Protein AF-A0A532TGX2-F1 (afdb_monomer)

Solvent-accessible surface area (backbone atoms only — not comparable to full-atom values): 5123 Å² total; per-residue (Å²): 111,70,67,59,54,52,50,53,53,50,50,53,50,52,50,59,72,43,40,69,57,53,51,51,53,53,50,48,55,51,39,78,41,39,30,57,52,49,32,52,52,37,49,73,73,66,53,54,70,66,59,31,51,53,56,18,53,53,46,38,55,51,28,51,53,53,46,50,52,53,51,53,51,53,62,56,47,58,72,56,61,75,75,68,70,79,79,76,83,78,130

Nearest PDB structures (foldseek):
  6s1k-assembly1_E  TM=5.472E-01  e=4.379E+00  Escherichia coli str. K-12 substr. MG1655star
  6s1k-assembly1_F  TM=6.001E-01  e=8.401E+00  Escherichia coli str. K-12 substr. MG1655star
  2rmk-assembly1_B  TM=5.164E-01  e=5.683E+00  Homo sapiens

Sequence (91 aa):
MVVIFSWIKNELAYLKDSFFEIIKGIIIVFLASAGLGCALLLRYLGFNGTTITFFGVITEIISLLLVYFLLRGYLKTEEKTEISKPKGKKF

Radius of gyration: 21.29 Å; Cα contacts (8 Å, |Δi|>4): 32; chains: 1; bounding box: 53×13×68 Å

Structure (mmCIF, N/CA/C/O backbone):
data_AF-A0A532TGX2-F1
#
_entry.id   AF-A0A532TGX2-F1
#
loop_
_atom_site.group_PDB
_atom_site.id
_atom_site.type_symbol
_atom_site.label_atom_id
_atom_site.label_alt_id
_atom_site.label_comp_id
_atom_site.label_asym_id
_atom_site.label_entity_id
_atom_site.label_seq_id
_atom_site.pdbx_PDB_ins_code
_atom_site.Cartn_x
_atom_site.Cartn_y
_atom_site.Cartn_z
_atom_site.occupancy
_atom_site.B_iso_or_equiv
_atom_site.auth_seq_id
_atom_site.auth_comp_id
_atom_site.auth_asym_id
_atom_site.auth_atom_id
_atom_site.pdbx_PDB_model_num
ATOM 1 N N . MET A 1 1 ? -41.112 -1.870 12.751 1.00 57.34 1 MET A N 1
ATOM 2 C CA . MET A 1 1 ? -40.405 -0.645 12.301 1.00 57.34 1 MET A CA 1
ATOM 3 C C . MET A 1 1 ? -39.431 -0.107 13.352 1.00 57.34 1 MET A C 1
ATOM 5 O O . MET A 1 1 ? -38.263 0.047 13.032 1.00 57.34 1 MET A O 1
ATOM 9 N N . VAL A 1 2 ? -39.857 0.090 14.608 1.00 66.69 2 VAL A N 1
ATOM 10 C CA . VAL A 1 2 ? -39.003 0.604 15.708 1.00 66.69 2 VAL A CA 1
ATOM 11 C C . VAL A 1 2 ? -37.784 -0.288 16.008 1.00 66.69 2 VAL A C 1
ATOM 13 O O . VAL A 1 2 ? -36.685 0.218 16.209 1.00 66.69 2 VAL A O 1
ATOM 16 N N . VAL A 1 3 ? -37.947 -1.614 15.951 1.00 73.88 3 VAL A N 1
ATOM 17 C CA . VAL A 1 3 ? -36.860 -2.586 16.198 1.00 73.88 3 VAL A CA 1
ATOM 18 C C . VAL A 1 3 ? -35.751 -2.497 15.141 1.00 73.88 3 VAL A C 1
ATOM 20 O O . VAL A 1 3 ? -34.575 -2.503 15.484 1.00 73.88 3 VAL A O 1
ATOM 23 N N . ILE A 1 4 ? -36.117 -2.330 13.866 1.00 77.06 4 ILE A N 1
ATOM 24 C CA . ILE A 1 4 ? -35.167 -2.192 12.747 1.00 77.06 4 ILE A CA 1
ATOM 25 C C . ILE A 1 4 ? -34.369 -0.890 12.885 1.00 77.06 4 ILE A C 1
ATOM 27 O O . ILE A 1 4 ? -33.160 -0.876 12.688 1.00 77.06 4 ILE A O 1
ATOM 31 N N . PHE A 1 5 ? -35.034 0.195 13.292 1.00 76.31 5 PHE A N 1
ATOM 32 C CA . PHE A 1 5 ? -34.385 1.485 13.526 1.00 76.31 5 PHE A CA 1
ATOM 33 C C . PHE A 1 5 ? -33.410 1.438 14.711 1.00 76.31 5 PHE A C 1
ATOM 35 O O . PHE A 1 5 ? -32.320 1.997 14.637 1.00 76.31 5 PHE A O 1
ATOM 42 N N . SER A 1 6 ? -33.778 0.737 15.790 1.00 78.44 6 SER A N 1
ATOM 43 C CA . SER A 1 6 ? -32.891 0.505 16.936 1.00 78.44 6 SER A CA 1
ATOM 44 C C . SER A 1 6 ? -31.681 -0.350 16.560 1.00 78.44 6 SER A C 1
ATO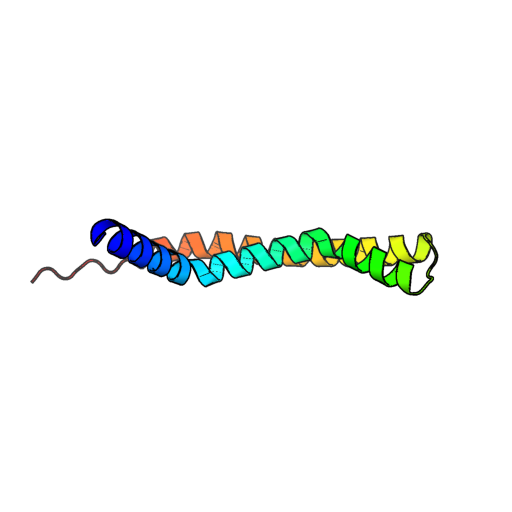M 46 O O . SER A 1 6 ? -30.577 -0.069 17.016 1.00 78.44 6 SER A O 1
ATOM 48 N N . TRP A 1 7 ? -31.879 -1.368 15.721 1.00 84.62 7 TRP A N 1
ATOM 49 C CA . TRP A 1 7 ? -30.81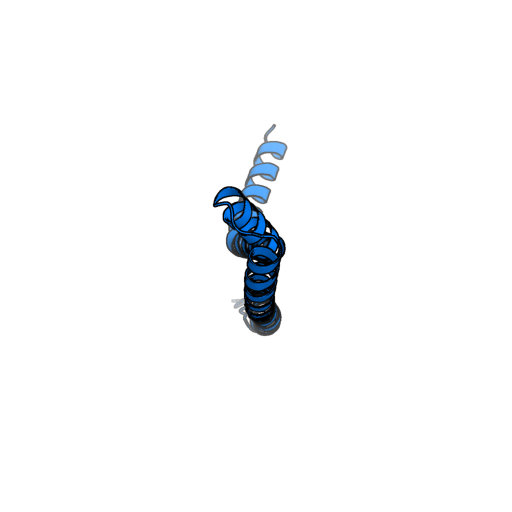4 -2.251 15.252 1.00 84.62 7 TRP A CA 1
ATOM 50 C C . TRP A 1 7 ? -29.813 -1.502 14.361 1.00 84.62 7 TRP A C 1
ATOM 52 O O . TRP A 1 7 ? -28.622 -1.505 14.644 1.00 84.62 7 TRP A O 1
ATOM 62 N N . ILE A 1 8 ? -30.299 -0.737 13.376 1.00 83.50 8 ILE A N 1
ATOM 63 C CA . ILE A 1 8 ? -29.463 0.116 12.510 1.00 83.50 8 ILE A CA 1
ATOM 64 C C . ILE A 1 8 ? -28.679 1.154 13.321 1.00 83.50 8 ILE A C 1
ATOM 66 O O . ILE A 1 8 ? -27.516 1.423 13.031 1.00 83.50 8 ILE A O 1
ATOM 70 N N . LYS A 1 9 ? -29.302 1.750 14.343 1.00 81.62 9 LYS A N 1
ATOM 71 C CA . LYS A 1 9 ? -28.647 2.749 15.195 1.00 81.62 9 LYS A CA 1
ATOM 72 C C . LYS A 1 9 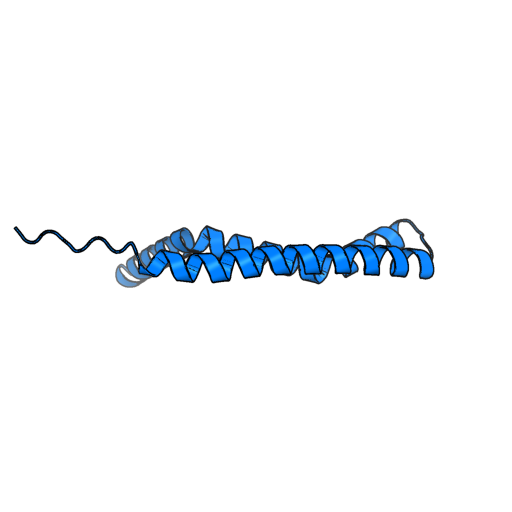? -27.534 2.136 16.050 1.00 81.62 9 LYS A C 1
ATOM 74 O O . LYS A 1 9 ? -26.506 2.784 16.226 1.00 81.62 9 LYS A O 1
ATOM 79 N N . ASN A 1 10 ? -27.729 0.913 16.546 1.00 81.62 10 ASN A N 1
ATOM 80 C CA . ASN A 1 10 ? -26.678 0.163 17.233 1.00 81.62 10 ASN A CA 1
ATOM 81 C C . ASN A 1 10 ? -25.521 -0.146 16.285 1.00 81.62 10 ASN A C 1
ATOM 83 O O . ASN A 1 10 ? -24.375 0.129 16.621 1.00 81.62 10 ASN A O 1
ATOM 87 N N . GLU A 1 11 ? -25.815 -0.607 15.075 1.00 81.81 11 GLU A N 1
ATOM 88 C CA . GLU A 1 11 ? -24.769 -0.993 14.126 1.00 81.81 11 GLU A CA 1
ATOM 89 C C . GLU A 1 11 ? -23.977 0.196 13.592 1.00 81.81 11 GLU A C 1
ATOM 91 O O . GLU A 1 11 ? -22.763 0.113 13.427 1.00 81.81 11 GLU A O 1
ATOM 96 N N . LEU A 1 12 ? -24.623 1.352 13.427 1.00 80.25 12 LEU A N 1
ATOM 97 C CA . LEU A 1 12 ? -23.930 2.611 13.157 1.00 80.25 12 LEU A CA 1
ATOM 98 C C . LEU A 1 12 ? -23.039 3.056 14.324 1.00 80.25 12 LEU A C 1
ATOM 100 O O . LEU A 1 12 ? -21.989 3.650 14.084 1.00 80.25 12 LEU A O 1
ATOM 104 N N . ALA A 1 13 ? -23.432 2.785 15.572 1.00 79.38 13 ALA A N 1
ATOM 105 C CA . ALA A 1 13 ? -22.595 3.075 16.734 1.00 79.38 13 ALA A CA 1
ATOM 106 C C . ALA A 1 13 ? -21.370 2.146 16.783 1.00 79.38 13 ALA A C 1
ATOM 108 O O . ALA A 1 13 ? -20.259 2.638 16.956 1.00 79.38 13 ALA A O 1
ATOM 109 N N . TYR A 1 14 ? -21.545 0.848 16.516 1.00 76.12 14 TYR A N 1
ATOM 110 C CA . TYR A 1 14 ? -20.436 -0.108 16.404 1.00 76.12 14 TYR A CA 1
ATOM 111 C C . TYR A 1 14 ? -19.478 0.234 15.259 1.00 76.12 14 TYR A C 1
ATOM 113 O O . TYR A 1 14 ? -18.266 0.266 15.453 1.00 76.12 14 TYR A O 1
ATOM 121 N N . LEU A 1 15 ? -20.002 0.568 14.076 1.00 78.94 15 LEU A N 1
ATOM 122 C CA . LEU A 1 15 ? -19.188 1.011 12.939 1.00 78.94 15 LEU A CA 1
ATOM 123 C C . LEU A 1 15 ? -18.389 2.277 13.257 1.00 78.94 15 LEU A C 1
ATOM 125 O O . LEU A 1 15 ? -17.261 2.430 12.789 1.00 78.94 15 LEU A O 1
ATOM 129 N N . LYS A 1 16 ? -18.968 3.188 14.046 1.00 74.88 16 LYS A N 1
ATOM 130 C CA . LYS A 1 16 ? -18.291 4.406 14.488 1.00 74.88 16 LYS A CA 1
ATOM 131 C C . LYS A 1 16 ? -17.155 4.098 15.466 1.00 74.88 16 LYS A C 1
ATOM 133 O O . LYS A 1 16 ? -16.095 4.707 15.338 1.00 74.88 16 LYS A O 1
ATOM 138 N N . ASP A 1 17 ? -17.348 3.155 16.384 1.00 78.56 17 ASP A N 1
ATOM 139 C CA . ASP A 1 17 ? -16.304 2.727 17.324 1.00 78.56 17 ASP A CA 1
ATOM 140 C C . ASP A 1 17 ? -15.161 1.984 16.608 1.00 78.56 17 ASP A C 1
ATOM 142 O O . ASP A 1 17 ? -13.989 2.255 16.869 1.00 78.56 17 ASP A O 1
ATOM 146 N N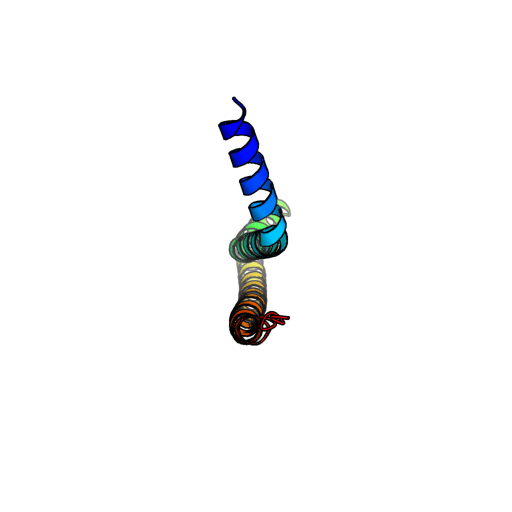 . SER A 1 18 ? -15.474 1.143 15.617 1.00 81.44 18 SER A N 1
ATOM 147 C CA . SER A 1 18 ? -14.482 0.424 14.799 1.00 81.44 18 SER A CA 1
ATOM 148 C C . SER A 1 18 ? -13.938 1.231 13.612 1.00 81.44 18 SER A C 1
ATOM 150 O O . SER A 1 18 ? -13.143 0.718 12.823 1.00 81.44 18 SER A O 1
ATOM 152 N N . PHE A 1 19 ? -14.311 2.505 13.460 1.00 83.44 19 PHE A N 1
ATOM 153 C CA . PHE A 1 19 ? -13.937 3.323 12.300 1.00 83.44 19 PHE A CA 1
ATOM 154 C C . PHE A 1 19 ? -12.417 3.383 12.073 1.00 83.44 19 PHE A C 1
ATOM 156 O O . PHE A 1 19 ? -11.940 3.287 10.940 1.00 83.44 19 PHE A O 1
ATOM 163 N N . PHE A 1 20 ? -11.635 3.469 13.153 1.00 80.81 20 PHE A N 1
ATOM 164 C CA . PHE A 1 20 ? -10.172 3.468 13.072 1.00 80.81 20 PHE A CA 1
ATOM 165 C C . PHE A 1 20 ? -9.590 2.124 12.613 1.00 80.81 20 PHE A C 1
ATOM 167 O O . PHE A 1 20 ? -8.561 2.109 11.940 1.00 80.81 20 PHE A O 1
ATOM 174 N N . GLU A 1 21 ? -10.223 1.003 12.953 1.00 85.06 21 GLU A N 1
ATOM 175 C CA . GLU A 1 21 ? -9.812 -0.330 12.494 1.00 85.06 21 GLU A CA 1
ATOM 176 C C . GLU A 1 21 ? -10.147 -0.525 11.017 1.00 85.06 21 GLU A C 1
ATOM 178 O O . GLU A 1 21 ? -9.311 -1.012 10.257 1.00 85.06 21 GLU A O 1
ATOM 183 N N . ILE A 1 22 ? -11.314 -0.038 10.585 1.00 87.81 22 ILE A N 1
ATOM 184 C CA . ILE A 1 22 ? -11.730 -0.041 9.178 1.00 87.81 22 ILE A CA 1
ATOM 185 C C . ILE A 1 22 ? -10.726 0.745 8.325 1.00 87.81 22 ILE A C 1
ATOM 187 O O . ILE A 1 22 ? -10.264 0.244 7.301 1.00 87.81 22 ILE A O 1
ATOM 191 N N . ILE A 1 23 ? -10.317 1.941 8.766 1.00 88.75 23 ILE A N 1
ATOM 192 C CA . ILE A 1 23 ? -9.291 2.734 8.070 1.00 88.75 23 ILE A CA 1
ATOM 193 C C . ILE A 1 23 ? -7.968 1.968 7.977 1.00 88.75 23 ILE A C 1
ATOM 195 O O . ILE A 1 23 ? -7.359 1.930 6.908 1.00 88.75 23 ILE A O 1
ATOM 199 N N . LYS A 1 24 ? -7.516 1.336 9.067 1.00 87.12 24 LYS A N 1
ATOM 200 C CA . LYS A 1 24 ? -6.283 0.531 9.055 1.00 87.12 24 LYS A CA 1
ATOM 201 C C . LYS A 1 24 ? -6.381 -0.631 8.064 1.00 87.12 24 LYS A C 1
ATOM 203 O O . LYS A 1 24 ? -5.432 -0.858 7.318 1.00 87.12 24 LYS A O 1
ATOM 208 N N . GLY A 1 25 ? -7.521 -1.320 8.015 1.00 89.56 25 GLY A N 1
ATOM 209 C CA . GLY A 1 25 ? -7.780 -2.384 7.044 1.00 89.56 25 GLY A CA 1
ATOM 210 C C . GLY A 1 25 ? -7.700 -1.884 5.601 1.00 89.56 25 GLY A C 1
ATOM 211 O O . GLY A 1 25 ? -7.011 -2.484 4.779 1.00 89.56 25 GLY A O 1
ATOM 212 N N . ILE A 1 26 ? -8.316 -0.735 5.310 1.00 92.81 26 ILE A N 1
ATOM 213 C CA . ILE A 1 26 ? -8.240 -0.091 3.991 1.00 92.81 26 ILE A CA 1
ATOM 214 C C . ILE A 1 26 ? -6.785 0.227 3.620 1.00 92.81 26 ILE A C 1
ATOM 216 O O . ILE A 1 26 ? -6.352 -0.084 2.512 1.00 92.81 26 ILE A O 1
ATOM 220 N N . ILE A 1 27 ? -6.005 0.792 4.547 1.00 92.94 27 ILE A N 1
ATOM 221 C CA . ILE A 1 27 ? -4.583 1.099 4.325 1.00 92.94 27 ILE A CA 1
ATOM 222 C C . ILE A 1 27 ? -3.798 -0.173 3.976 1.00 92.94 27 ILE A C 1
ATOM 224 O O . ILE A 1 27 ? -3.007 -0.155 3.037 1.00 92.94 27 ILE A O 1
ATOM 228 N N . ILE A 1 28 ? -4.035 -1.289 4.673 1.00 93.12 28 ILE A N 1
ATOM 229 C CA . ILE A 1 28 ? -3.360 -2.565 4.386 1.00 93.12 28 ILE A CA 1
ATOM 230 C C . ILE A 1 28 ? -3.679 -3.052 2.966 1.00 93.12 28 ILE A C 1
ATOM 232 O O . ILE A 1 28 ? -2.767 -3.471 2.257 1.00 93.12 28 ILE A O 1
ATOM 236 N N . VAL A 1 29 ? -4.935 -2.951 2.521 1.00 93.50 29 VAL A N 1
ATO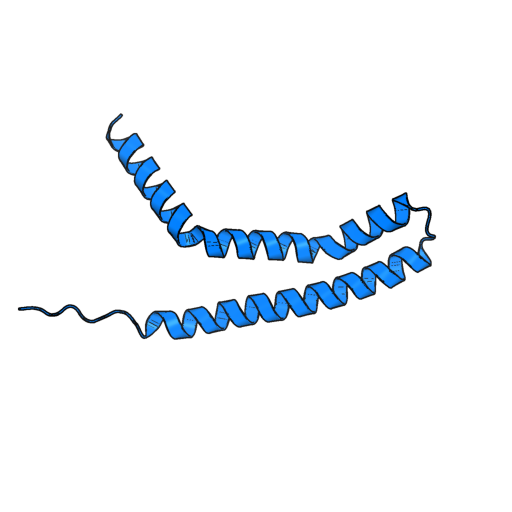M 237 C CA . VAL A 1 29 ? -5.334 -3.332 1.152 1.00 93.50 29 VAL A CA 1
ATOM 238 C C . VAL A 1 29 ? -4.630 -2.466 0.103 1.00 93.50 29 VAL A C 1
ATOM 240 O O . VAL A 1 29 ? -4.156 -2.988 -0.908 1.00 93.50 29 VAL A O 1
ATOM 243 N N . PHE A 1 30 ? -4.502 -1.159 0.348 1.00 94.75 30 PHE A N 1
ATOM 244 C CA . PHE A 1 30 ? -3.752 -0.268 -0.541 1.00 94.75 30 PHE A CA 1
ATOM 245 C C . PHE A 1 30 ? -2.262 -0.611 -0.585 1.00 94.75 30 PHE A C 1
ATOM 247 O O . PHE A 1 30 ? -1.681 -0.648 -1.665 1.00 94.75 30 PHE A O 1
ATOM 254 N N . LEU A 1 31 ? -1.644 -0.907 0.559 1.00 95.00 31 LEU A N 1
ATOM 255 C CA . LEU A 1 31 ? -0.234 -1.297 0.606 1.00 95.00 31 LEU A CA 1
ATOM 256 C C . LEU A 1 31 ? 0.010 -2.629 -0.115 1.00 95.00 31 LEU A C 1
ATOM 258 O O . LEU A 1 31 ? 0.960 -2.722 -0.886 1.00 95.00 31 LEU A O 1
ATOM 262 N N . ALA A 1 32 ? -0.870 -3.615 0.076 1.00 92.56 32 ALA A N 1
ATOM 263 C CA . ALA A 1 32 ? -0.788 -4.933 -0.561 1.00 92.56 32 ALA A CA 1
ATOM 264 C C . ALA A 1 32 ? -1.023 -4.902 -2.083 1.00 92.56 32 ALA A C 1
ATOM 266 O O . ALA A 1 32 ? -0.709 -5.859 -2.783 1.00 92.56 32 ALA A O 1
ATOM 267 N N . SER A 1 33 ? -1.601 -3.817 -2.603 1.00 95.19 33 SER A N 1
ATOM 268 C CA . SER A 1 33 ? -1.817 -3.602 -4.039 1.00 95.19 33 SER A CA 1
ATOM 269 C C . SER A 1 33 ? -0.912 -2.508 -4.624 1.00 95.19 33 SER A C 1
ATOM 271 O O . SER A 1 33 ? -1.005 -2.198 -5.815 1.00 95.19 33 SER A O 1
ATOM 273 N N . ALA A 1 34 ? 0.001 -1.941 -3.827 1.00 95.19 34 ALA A N 1
ATOM 274 C CA . ALA A 1 34 ? 0.829 -0.806 -4.226 1.00 95.19 34 ALA A CA 1
ATOM 275 C C . ALA A 1 34 ? 1.802 -1.148 -5.364 1.00 95.19 34 ALA A C 1
ATOM 277 O O . ALA A 1 34 ? 1.953 -0.343 -6.285 1.00 95.19 34 ALA A O 1
ATOM 278 N N . GLY A 1 35 ? 2.416 -2.339 -5.361 1.00 93.62 35 GLY A N 1
ATOM 279 C CA . GLY A 1 35 ? 3.267 -2.792 -6.463 1.00 93.62 35 GLY A CA 1
ATOM 280 C C . GLY A 1 35 ? 2.513 -2.887 -7.792 1.00 93.62 35 GLY A C 1
ATOM 281 O O . GLY A 1 35 ? 3.042 -2.494 -8.834 1.00 93.62 35 GLY A O 1
ATOM 282 N N . LEU A 1 36 ? 1.244 -3.312 -7.760 1.00 93.88 36 LEU A N 1
ATOM 283 C CA . LEU A 1 36 ? 0.378 -3.361 -8.941 1.00 93.88 36 LEU A CA 1
ATOM 284 C C . LEU A 1 36 ? 0.024 -1.953 -9.437 1.00 93.88 36 LEU A C 1
ATOM 286 O O . LEU A 1 36 ? 0.136 -1.680 -10.633 1.00 93.88 36 LEU A O 1
ATOM 290 N N . GLY A 1 37 ? -0.332 -1.038 -8.532 1.00 95.19 37 GLY A N 1
ATOM 291 C CA . GLY A 1 37 ? -0.568 0.368 -8.879 1.00 95.19 37 GLY A CA 1
ATOM 292 C C . GLY A 1 37 ? 0.669 1.040 -9.487 1.00 95.19 37 GLY A C 1
ATOM 293 O O . GLY A 1 37 ? 0.575 1.695 -10.525 1.00 95.19 37 GLY A O 1
ATOM 294 N N . CYS A 1 38 ? 1.843 0.811 -8.893 1.00 96.38 38 CYS A N 1
ATOM 295 C CA . CYS A 1 38 ? 3.133 1.281 -9.398 1.00 96.38 38 CYS A CA 1
ATOM 296 C C . CYS A 1 38 ? 3.416 0.745 -10.809 1.00 96.38 38 CYS A C 1
ATOM 298 O O . CYS A 1 38 ? 3.758 1.509 -11.714 1.00 96.38 38 CYS A O 1
ATOM 300 N N . ALA A 1 39 ? 3.194 -0.553 -11.029 1.00 96.06 39 ALA A N 1
ATOM 301 C CA . ALA A 1 39 ? 3.418 -1.178 -12.324 1.00 96.06 39 ALA A CA 1
ATOM 302 C C . ALA A 1 39 ? 2.498 -0.626 -13.420 1.00 96.06 39 ALA A C 1
ATOM 304 O O . ALA A 1 39 ? 2.965 -0.345 -14.525 1.00 96.06 39 ALA A O 1
ATOM 305 N N . LEU A 1 40 ? 1.212 -0.422 -13.116 1.00 96.81 40 LEU A N 1
ATOM 306 C CA . LEU A 1 40 ? 0.255 0.173 -14.050 1.00 96.81 40 LEU A CA 1
ATOM 307 C C . LEU A 1 40 ? 0.620 1.620 -14.398 1.00 96.81 40 LEU A C 1
ATOM 309 O O . LEU A 1 40 ? 0.584 1.988 -15.572 1.00 96.81 40 LEU A O 1
ATOM 313 N N . LEU A 1 41 ? 1.023 2.422 -13.408 1.00 97.00 41 LEU A N 1
ATOM 314 C CA . LEU A 1 41 ? 1.432 3.810 -13.621 1.00 97.00 41 LEU A CA 1
ATOM 315 C C . LEU A 1 41 ? 2.682 3.899 -14.505 1.00 97.00 41 LEU A C 1
ATOM 317 O O . LEU A 1 41 ? 2.702 4.636 -15.488 1.00 97.00 41 LEU A O 1
ATOM 321 N N . LEU A 1 42 ? 3.717 3.118 -14.195 1.00 96.75 42 LEU A N 1
ATOM 322 C CA . LEU A 1 42 ? 4.952 3.097 -14.980 1.00 96.75 42 LEU A CA 1
ATOM 323 C C . LEU A 1 42 ? 4.718 2.553 -16.393 1.00 96.75 42 LEU A C 1
ATOM 325 O O . LEU A 1 42 ? 5.310 3.047 -17.353 1.00 96.75 42 LEU A O 1
ATOM 329 N N . ARG A 1 43 ? 3.815 1.580 -16.547 1.00 96.62 43 ARG A N 1
ATOM 330 C CA . ARG A 1 43 ? 3.411 1.088 -17.865 1.00 96.62 43 ARG A CA 1
ATOM 331 C C . ARG A 1 43 ? 2.690 2.160 -18.673 1.00 96.62 43 ARG A C 1
ATOM 333 O O . ARG A 1 43 ? 2.982 2.303 -19.856 1.00 96.62 43 ARG A O 1
ATOM 340 N N . TYR A 1 44 ? 1.791 2.914 -18.042 1.00 97.06 44 TYR A N 1
ATOM 341 C CA . TYR A 1 44 ? 1.095 4.036 -18.671 1.00 97.06 44 TYR A CA 1
ATOM 342 C C . TYR A 1 44 ? 2.070 5.129 -19.137 1.00 97.06 44 TYR A C 1
ATOM 344 O O . TYR A 1 44 ? 1.902 5.684 -20.218 1.00 97.06 44 TYR A O 1
ATOM 352 N N . LEU A 1 45 ? 3.139 5.376 -18.376 1.00 97.31 45 LEU A N 1
ATOM 353 C CA . LEU A 1 45 ? 4.212 6.313 -18.731 1.00 97.31 45 LEU A CA 1
ATOM 354 C C . LEU A 1 45 ? 5.187 5.782 -19.805 1.00 97.31 45 LEU A C 1
ATOM 356 O O . LEU A 1 45 ? 6.120 6.486 -20.181 1.00 97.31 45 LEU A O 1
ATOM 360 N N . GLY A 1 46 ? 4.990 4.560 -20.309 1.00 96.94 46 GLY A N 1
ATOM 361 C CA . GLY A 1 46 ? 5.787 3.993 -21.400 1.00 96.94 46 GLY A CA 1
ATOM 362 C C . GLY A 1 46 ? 7.120 3.366 -20.979 1.00 96.94 46 GLY A C 1
ATOM 363 O O . GLY A 1 46 ? 7.954 3.084 -21.839 1.00 96.94 46 GLY A O 1
ATOM 364 N N . PHE A 1 47 ? 7.342 3.112 -19.684 1.00 97.44 47 PHE A N 1
ATOM 365 C CA . PHE A 1 47 ? 8.550 2.420 -19.227 1.00 97.44 47 PHE A CA 1
ATOM 366 C C . PHE A 1 47 ? 8.574 0.945 -19.668 1.00 97.44 47 PHE A C 1
ATOM 368 O O . PHE A 1 47 ? 7.543 0.291 -19.859 1.00 97.44 47 PHE A O 1
ATOM 375 N N . ASN A 1 48 ? 9.785 0.403 -19.824 1.00 96.56 48 ASN A N 1
ATOM 376 C CA . ASN A 1 48 ? 9.986 -1.000 -20.181 1.00 96.56 48 ASN A CA 1
ATOM 377 C C . ASN A 1 48 ? 9.714 -1.941 -18.989 1.00 96.56 48 ASN A C 1
ATOM 379 O O . ASN A 1 48 ? 9.646 -1.517 -17.833 1.00 96.56 48 ASN A O 1
ATOM 383 N N . GLY A 1 49 ? 9.568 -3.239 -19.278 1.00 95.38 49 GLY A N 1
ATOM 384 C CA . GLY A 1 49 ? 9.257 -4.250 -18.262 1.00 95.38 49 GLY A CA 1
ATOM 385 C C . GLY A 1 49 ? 10.291 -4.317 -17.135 1.00 95.38 49 GLY A C 1
ATOM 386 O O . GLY A 1 49 ? 9.911 -4.404 -15.976 1.00 95.38 49 GLY A O 1
ATOM 387 N N . THR A 1 50 ? 11.581 -4.191 -17.449 1.00 96.75 50 THR A N 1
ATOM 388 C CA . THR A 1 50 ? 12.663 -4.250 -16.455 1.00 96.75 50 THR A CA 1
ATOM 389 C C . THR A 1 50 ? 12.579 -3.112 -15.442 1.00 96.75 50 THR A C 1
ATOM 391 O O . THR A 1 50 ? 12.677 -3.350 -14.240 1.00 96.75 50 THR A O 1
ATOM 394 N N . THR A 1 51 ? 12.358 -1.879 -15.905 1.00 96.38 51 THR A N 1
ATOM 395 C CA . THR A 1 51 ? 12.180 -0.710 -15.037 1.00 96.38 51 THR A CA 1
ATOM 396 C C . THR A 1 51 ? 10.938 -0.871 -14.167 1.00 96.38 51 THR A C 1
ATOM 398 O O . THR A 1 51 ? 11.008 -0.657 -12.959 1.00 96.38 51 THR A O 1
ATOM 401 N N . ILE A 1 52 ? 9.825 -1.317 -14.757 1.00 97.19 52 ILE A N 1
ATOM 402 C CA . ILE A 1 52 ? 8.583 -1.589 -14.027 1.00 97.19 52 ILE A CA 1
ATOM 403 C C . ILE A 1 52 ? 8.816 -2.620 -12.918 1.00 97.19 52 ILE A C 1
ATOM 405 O O . ILE A 1 52 ? 8.440 -2.379 -11.776 1.00 97.19 52 ILE A O 1
ATOM 409 N N . THR A 1 53 ? 9.467 -3.744 -13.225 1.00 96.44 53 THR A N 1
ATOM 410 C CA . THR A 1 53 ? 9.759 -4.789 -12.239 1.00 96.44 53 THR A CA 1
ATOM 411 C C . THR A 1 53 ? 10.677 -4.276 -11.134 1.00 96.44 53 THR A C 1
ATOM 413 O O . THR A 1 53 ? 10.405 -4.527 -9.965 1.00 96.44 53 THR A O 1
ATOM 416 N N . PHE A 1 54 ? 11.727 -3.524 -11.473 1.00 96.31 54 PHE A N 1
ATOM 417 C CA . PHE A 1 54 ? 12.661 -2.980 -10.488 1.00 96.31 54 PHE A CA 1
ATOM 418 C C . PHE A 1 54 ? 11.963 -2.056 -9.481 1.00 96.31 54 PHE A C 1
ATOM 420 O O . PHE A 1 54 ? 12.032 -2.283 -8.273 1.00 96.31 54 PHE A O 1
ATOM 427 N N . PHE A 1 55 ? 11.231 -1.051 -9.968 1.00 96.31 55 PHE A N 1
ATOM 428 C CA . PHE A 1 55 ? 10.493 -0.134 -9.099 1.00 96.31 55 PHE A CA 1
ATOM 429 C C . PHE A 1 55 ? 9.315 -0.813 -8.394 1.00 96.31 55 PHE A C 1
ATOM 431 O O . PHE A 1 55 ? 9.035 -0.486 -7.241 1.00 96.31 55 PHE A O 1
ATOM 438 N N . GLY A 1 56 ? 8.660 -1.783 -9.034 1.00 96.06 56 GLY A N 1
ATOM 439 C CA . GLY A 1 56 ? 7.590 -2.577 -8.435 1.00 96.06 56 GLY A CA 1
ATOM 440 C C . GLY A 1 56 ? 8.077 -3.385 -7.232 1.00 96.06 56 GLY A C 1
ATOM 441 O O . GLY A 1 56 ? 7.475 -3.301 -6.167 1.00 96.06 56 GLY A O 1
ATOM 442 N N . VAL A 1 57 ? 9.212 -4.082 -7.353 1.00 95.31 57 VAL A N 1
ATOM 443 C CA . VAL A 1 57 ? 9.819 -4.833 -6.239 1.00 95.31 57 VAL A CA 1
ATOM 444 C C . VAL A 1 57 ? 10.223 -3.904 -5.096 1.00 95.31 57 VAL A C 1
ATOM 446 O O . VAL A 1 57 ? 9.933 -4.202 -3.941 1.00 95.31 57 VAL A O 1
ATOM 449 N N . ILE A 1 58 ? 10.851 -2.761 -5.395 1.00 96.38 58 ILE A N 1
ATOM 450 C CA . ILE A 1 58 ? 11.213 -1.772 -4.365 1.00 96.38 58 ILE A CA 1
ATOM 451 C C . ILE A 1 58 ? 9.963 -1.268 -3.638 1.00 96.38 58 ILE A C 1
ATOM 453 O O . ILE A 1 58 ? 9.950 -1.196 -2.409 1.00 96.38 58 ILE A O 1
ATOM 457 N N . THR A 1 59 ? 8.908 -0.953 -4.391 1.00 96.56 59 THR A N 1
ATOM 458 C CA . THR A 1 59 ? 7.624 -0.502 -3.840 1.00 96.56 59 THR A CA 1
ATOM 459 C C . THR A 1 59 ? 7.034 -1.562 -2.911 1.00 96.56 59 THR A C 1
ATOM 461 O O . THR A 1 59 ? 6.620 -1.238 -1.801 1.00 96.56 59 THR A O 1
ATOM 464 N N . GLU A 1 60 ? 7.072 -2.831 -3.314 1.00 94.81 60 GLU A N 1
ATOM 465 C CA . GLU A 1 60 ? 6.518 -3.935 -2.532 1.00 94.81 60 GLU A CA 1
ATOM 466 C C . GLU A 1 60 ? 7.303 -4.193 -1.238 1.00 94.81 60 GLU A C 1
ATOM 468 O O . GLU A 1 60 ? 6.711 -4.410 -0.183 1.00 94.81 60 GLU A O 1
ATOM 473 N N . ILE A 1 61 ? 8.635 -4.083 -1.277 1.00 96.00 61 ILE A N 1
ATOM 474 C CA . ILE A 1 61 ? 9.478 -4.166 -0.073 1.00 96.00 61 ILE A CA 1
ATOM 475 C C . ILE A 1 61 ? 9.090 -3.069 0.927 1.00 96.00 61 ILE A C 1
ATOM 477 O O . ILE A 1 61 ? 8.951 -3.339 2.122 1.00 96.00 61 ILE A O 1
ATOM 481 N N . ILE A 1 62 ? 8.882 -1.837 0.454 1.00 96.00 62 ILE A N 1
ATOM 482 C CA . ILE A 1 62 ? 8.465 -0.716 1.307 1.00 96.00 62 ILE A CA 1
ATOM 483 C C . ILE A 1 62 ? 7.065 -0.968 1.882 1.00 96.00 62 ILE A C 1
ATOM 485 O O . ILE A 1 62 ? 6.861 -0.791 3.086 1.00 96.00 62 ILE A O 1
ATOM 489 N N . SER A 1 63 ? 6.117 -1.429 1.062 1.00 96.12 63 SER A N 1
ATOM 490 C CA . SER A 1 63 ? 4.773 -1.797 1.515 1.00 96.12 63 SER A CA 1
ATOM 491 C C . SER A 1 63 ? 4.806 -2.865 2.601 1.00 96.12 63 SER A C 1
ATOM 493 O O . SER A 1 63 ? 4.152 -2.705 3.629 1.00 96.12 63 SER A O 1
ATOM 495 N N . LEU A 1 64 ? 5.605 -3.921 2.432 1.00 94.62 64 LEU A N 1
ATOM 496 C CA . LEU A 1 64 ? 5.744 -4.986 3.427 1.00 94.62 64 LEU A CA 1
ATOM 497 C C . LEU A 1 64 ? 6.306 -4.467 4.752 1.00 94.62 64 LEU A C 1
ATOM 499 O O . LEU A 1 64 ? 5.798 -4.830 5.815 1.00 94.62 64 LEU A O 1
ATOM 503 N N . LEU A 1 65 ? 7.310 -3.583 4.710 1.00 94.50 65 LEU A N 1
ATOM 504 C CA . LEU A 1 65 ? 7.845 -2.951 5.918 1.00 94.50 65 LEU A CA 1
ATOM 505 C C . LEU A 1 65 ? 6.766 -2.140 6.644 1.00 94.50 65 LEU A C 1
ATOM 507 O O . LEU A 1 65 ? 6.606 -2.268 7.858 1.00 94.50 65 LEU A O 1
ATOM 511 N N . LEU A 1 66 ? 5.995 -1.336 5.912 1.00 93.38 66 LEU A N 1
ATOM 512 C CA . LEU A 1 66 ? 4.919 -0.534 6.490 1.00 93.38 66 LEU A CA 1
ATOM 513 C C . LEU A 1 66 ? 3.784 -1.403 7.055 1.00 93.38 66 LEU A C 1
ATOM 515 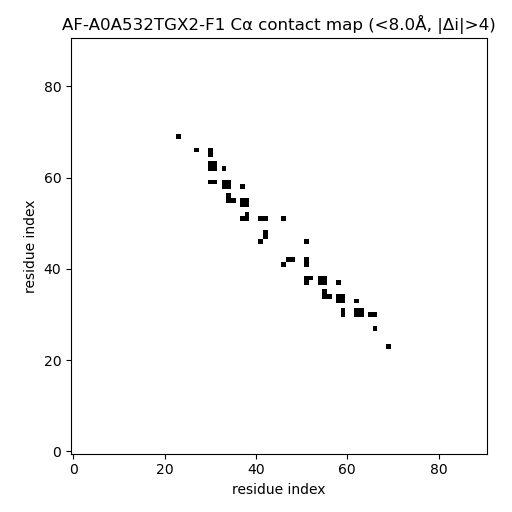O O . LEU A 1 66 ? 3.330 -1.147 8.172 1.00 93.38 66 LEU A O 1
ATOM 519 N N . VAL A 1 67 ? 3.374 -2.460 6.344 1.00 94.12 67 VAL A N 1
ATOM 520 C CA . VAL A 1 67 ? 2.388 -3.446 6.823 1.00 94.12 67 VAL A CA 1
ATOM 521 C C . VAL A 1 67 ? 2.874 -4.111 8.109 1.00 94.12 67 VAL A C 1
ATOM 523 O O . VAL A 1 67 ? 2.110 -4.214 9.067 1.00 94.12 67 VAL A O 1
ATOM 526 N N . TYR A 1 68 ? 4.150 -4.498 8.178 1.00 90.94 68 TYR A N 1
ATOM 527 C CA . TYR A 1 68 ? 4.737 -5.079 9.383 1.00 90.94 68 TYR A CA 1
ATOM 528 C C . TYR A 1 68 ? 4.650 -4.127 10.583 1.00 90.94 68 TYR A C 1
ATOM 530 O O . TYR A 1 68 ? 4.239 -4.544 11.666 1.00 90.94 68 TYR A 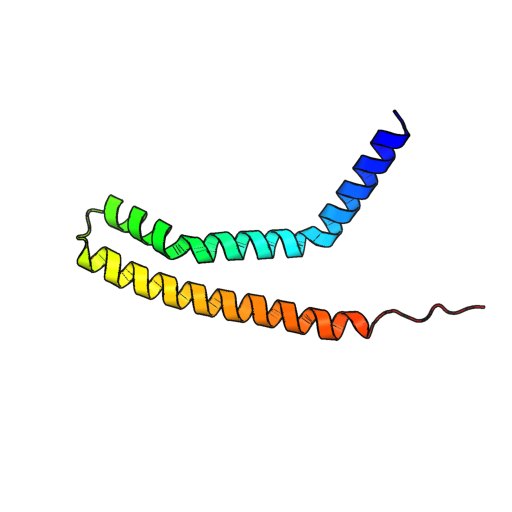O 1
ATOM 538 N N . PHE A 1 69 ? 4.978 -2.842 10.414 1.00 89.25 69 PHE A N 1
ATOM 539 C CA . PHE A 1 69 ? 4.861 -1.867 11.503 1.00 89.25 69 PHE A CA 1
ATOM 540 C C . PHE A 1 69 ? 3.408 -1.606 11.917 1.00 89.25 69 PHE A C 1
ATOM 542 O O . PHE A 1 69 ? 3.134 -1.519 13.116 1.00 89.25 69 PHE A O 1
ATOM 549 N N . LEU A 1 70 ? 2.479 -1.528 10.960 1.00 87.88 70 LEU A N 1
ATOM 550 C CA . LEU A 1 70 ? 1.042 -1.377 11.213 1.00 87.88 70 LEU A CA 1
ATOM 551 C C . LEU A 1 70 ? 0.478 -2.562 12.007 1.00 87.88 70 LEU A C 1
ATOM 553 O O . LEU A 1 70 ? -0.157 -2.357 13.043 1.00 87.88 70 LEU A O 1
ATOM 557 N N . LEU A 1 71 ? 0.766 -3.790 11.569 1.00 87.00 71 LEU A N 1
ATOM 558 C CA . LEU A 1 71 ? 0.350 -5.019 12.250 1.00 87.00 71 LEU A CA 1
ATOM 559 C C . LEU A 1 71 ? 0.998 -5.146 13.629 1.00 87.00 71 LEU A C 1
ATOM 561 O O . LEU A 1 71 ? 0.323 -5.456 14.606 1.00 87.00 71 LEU A O 1
ATOM 565 N N . ARG A 1 72 ? 2.294 -4.845 13.749 1.00 84.81 72 ARG A N 1
ATOM 566 C CA . ARG A 1 72 ? 2.990 -4.857 15.042 1.00 84.81 72 ARG A CA 1
ATOM 567 C C . ARG A 1 72 ? 2.407 -3.834 16.016 1.00 84.81 72 ARG A C 1
ATOM 569 O O . ARG A 1 72 ? 2.326 -4.112 17.209 1.00 84.81 72 ARG A O 1
ATOM 576 N N . GLY A 1 73 ? 2.027 -2.654 15.527 1.00 78.81 73 GLY A N 1
ATOM 577 C CA . GLY A 1 73 ? 1.328 -1.643 16.316 1.00 78.81 73 GLY A CA 1
ATOM 578 C C . GLY A 1 73 ? -0.040 -2.135 16.784 1.00 78.81 73 GLY A C 1
ATOM 579 O O . GLY A 1 73 ? -0.360 -1.984 17.957 1.00 78.81 73 GLY A O 1
ATOM 580 N N . TYR A 1 74 ? -0.798 -2.780 15.894 1.00 74.81 74 TYR A N 1
ATOM 581 C CA . TYR A 1 74 ? -2.101 -3.370 16.203 1.00 74.81 74 TYR A CA 1
ATOM 582 C C . TYR A 1 74 ? -2.004 -4.447 17.297 1.00 74.81 74 TYR A C 1
ATOM 584 O O . TYR A 1 74 ? -2.656 -4.325 18.331 1.00 74.81 74 TYR A O 1
ATOM 592 N N . LEU A 1 75 ? -1.102 -5.421 17.137 1.00 74.31 75 LEU A N 1
ATOM 593 C CA . LEU A 1 75 ? -0.901 -6.502 18.112 1.00 74.31 75 LEU A CA 1
ATOM 594 C C . LEU A 1 75 ? -0.467 -5.980 19.493 1.00 74.31 75 LEU A C 1
ATOM 596 O O . LEU A 1 75 ? -0.906 -6.487 20.519 1.00 74.31 75 LEU A O 1
ATOM 600 N N . LYS A 1 76 ? 0.351 -4.919 19.543 1.00 69.31 76 LYS A N 1
ATOM 601 C CA . LYS A 1 76 ? 0.743 -4.273 20.810 1.00 69.31 76 LYS A CA 1
ATOM 602 C C . LYS A 1 76 ? -0.373 -3.450 21.463 1.00 69.31 76 LYS A C 1
ATOM 604 O O . LYS A 1 76 ? -0.295 -3.163 22.658 1.00 69.31 76 LYS A O 1
ATOM 609 N N . THR A 1 77 ? -1.371 -2.999 20.703 1.00 60.31 77 THR A N 1
ATOM 610 C CA . THR A 1 77 ? -2.524 -2.263 21.242 1.00 60.31 77 THR A CA 1
ATOM 611 C C . THR A 1 77 ? -3.501 -3.197 21.958 1.00 60.31 77 THR A C 1
ATOM 613 O O . THR A 1 77 ? -4.063 -2.797 22.981 1.00 60.31 77 THR A O 1
ATOM 616 N N . GLU A 1 78 ? -3.653 -4.442 21.501 1.00 57.59 78 GLU A N 1
ATOM 617 C CA . GLU A 1 78 ? -4.505 -5.431 22.178 1.00 57.59 78 GLU A CA 1
ATOM 618 C C . GLU A 1 78 ? -3.978 -5.777 23.585 1.00 57.59 78 GLU A C 1
ATOM 620 O O . GLU A 1 78 ? -4.753 -5.743 24.538 1.00 57.59 78 GLU A O 1
ATOM 625 N N . GLU A 1 79 ? -2.657 -5.920 23.773 1.00 54.38 79 GLU A N 1
ATOM 626 C CA . GLU A 1 79 ? -2.047 -6.143 25.104 1.00 54.38 79 GLU A CA 1
ATOM 627 C C . GLU A 1 79 ? -2.324 -5.016 26.120 1.00 54.38 79 GLU A C 1
ATOM 629 O O . GLU A 1 79 ? -2.367 -5.254 27.327 1.00 54.38 79 GLU A O 1
ATOM 634 N N . LYS A 1 80 ? -2.502 -3.767 25.668 1.00 51.94 80 LYS A N 1
ATOM 635 C CA . LYS A 1 80 ? -2.738 -2.624 26.572 1.00 51.94 80 LYS A CA 1
ATOM 636 C C . LYS A 1 80 ? -4.209 -2.396 26.901 1.00 51.94 80 LYS A C 1
ATOM 638 O O . LYS A 1 80 ? -4.506 -1.840 27.959 1.00 51.94 80 LYS A O 1
ATOM 643 N N . THR A 1 81 ? -5.119 -2.796 26.019 1.00 50.81 81 THR A N 1
ATOM 644 C CA . THR A 1 81 ? -6.557 -2.523 26.175 1.00 50.81 81 THR A CA 1
ATOM 645 C C . THR A 1 81 ? -7.193 -3.397 27.264 1.00 50.81 81 THR A C 1
ATOM 647 O O . THR A 1 81 ? -8.172 -2.989 27.887 1.00 50.81 81 THR A O 1
ATOM 650 N N . GLU A 1 82 ? -6.595 -4.544 27.603 1.00 46.59 82 GLU A N 1
ATOM 651 C CA . GLU A 1 82 ? -7.075 -5.381 28.713 1.00 46.59 82 GLU A CA 1
ATOM 652 C C . GLU A 1 82 ? -6.815 -4.784 30.111 1.00 46.59 82 GLU A C 1
ATOM 654 O O . GLU A 1 82 ? -7.509 -5.128 31.069 1.00 46.59 82 GLU A O 1
ATOM 659 N N . ILE A 1 83 ? -5.873 -3.842 30.254 1.00 49.19 83 ILE A N 1
ATOM 660 C CA . ILE A 1 83 ? -5.424 -3.344 31.569 1.00 49.19 83 ILE A CA 1
ATOM 661 C C . ILE A 1 83 ? -6.294 -2.177 32.089 1.00 49.19 83 ILE A C 1
ATOM 663 O O . ILE A 1 83 ? -6.287 -1.878 33.283 1.00 49.19 83 ILE A O 1
ATOM 667 N N . SER A 1 84 ? 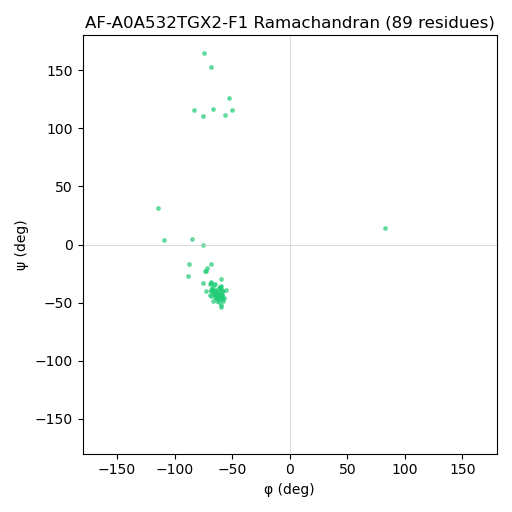-7.095 -1.522 31.241 1.00 42.19 84 SER A N 1
ATOM 668 C CA . SER A 1 84 ? -7.772 -0.256 31.573 1.00 42.19 84 SER A CA 1
ATOM 669 C C . SER A 1 84 ? -9.304 -0.313 31.632 1.00 42.19 84 SER A C 1
ATOM 671 O O . SER A 1 84 ? -9.958 0.704 31.409 1.00 42.19 84 SER A O 1
ATOM 673 N N . LYS A 1 85 ? -9.921 -1.443 32.010 1.00 38.75 85 LYS A N 1
ATOM 674 C CA . LYS A 1 85 ? -11.317 -1.405 32.494 1.00 38.75 85 LYS A CA 1
ATOM 675 C 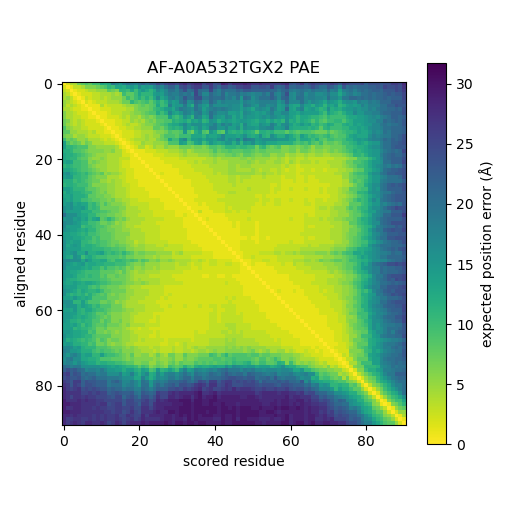C . LYS A 1 85 ? -11.337 -0.833 33.923 1.00 38.75 85 LYS A C 1
ATOM 677 O O . LYS A 1 85 ? -10.883 -1.519 34.841 1.00 38.75 85 LYS A O 1
ATOM 682 N N . PRO A 1 86 ? -11.865 0.383 34.173 1.00 41.25 86 PRO A N 1
ATOM 683 C CA . PRO A 1 86 ? -12.019 0.872 35.534 1.00 41.25 86 PRO A CA 1
ATOM 684 C C . PRO A 1 86 ? -13.064 0.005 36.242 1.00 41.25 86 PRO A C 1
ATOM 686 O O . PRO A 1 86 ? -14.234 -0.033 35.857 1.00 41.25 86 PRO A O 1
ATOM 689 N N . LYS A 1 87 ? -12.633 -0.711 37.288 1.00 40.47 87 LYS A N 1
ATOM 690 C CA . LYS A 1 87 ? -13.526 -1.335 38.270 1.00 40.47 87 LYS A CA 1
ATOM 691 C C . LYS A 1 87 ? -14.513 -0.270 38.749 1.00 40.47 87 LYS A C 1
ATOM 693 O O . LYS A 1 87 ? -14.112 0.717 39.363 1.00 40.47 87 LYS A O 1
ATOM 698 N N . GLY A 1 88 ? -15.794 -0.477 38.453 1.00 37.69 88 GLY A N 1
ATOM 699 C CA . GLY A 1 88 ? -16.873 0.372 38.934 1.00 37.69 88 GLY A CA 1
ATOM 700 C C . GLY A 1 88 ? -16.804 0.526 40.452 1.00 37.69 88 GLY A C 1
ATOM 701 O O . GLY A 1 88 ? -16.775 -0.462 41.187 1.00 37.69 88 GLY A O 1
ATOM 702 N N . LYS A 1 89 ? -16.789 1.781 40.911 1.00 37.91 89 LYS A N 1
ATOM 703 C CA . LYS A 1 89 ? -17.180 2.148 42.273 1.00 37.91 89 LYS A CA 1
ATOM 704 C C . LYS A 1 89 ? -18.603 1.632 42.498 1.00 37.91 89 LYS A C 1
ATOM 706 O O . LYS A 1 89 ? -19.537 2.150 41.891 1.00 37.91 89 LYS A O 1
ATOM 711 N N . LYS A 1 90 ? -18.763 0.632 43.363 1.00 37.97 90 LYS A N 1
ATOM 712 C CA . LYS A 1 90 ? -20.021 0.439 44.085 1.00 37.97 90 LYS A CA 1
ATOM 713 C C . LYS A 1 90 ? -19.979 1.380 45.289 1.00 37.97 90 LYS A C 1
ATOM 715 O O . LYS A 1 90 ? -19.061 1.267 46.101 1.00 37.97 90 LYS A O 1
ATOM 720 N N . PHE A 1 91 ? -20.890 2.351 45.297 1.00 39.38 91 PHE A N 1
ATOM 721 C CA . PHE A 1 91 ? -21.359 2.987 46.526 1.00 39.38 91 PHE A CA 1
ATOM 722 C C . PHE A 1 91 ? -22.182 1.973 47.324 1.00 39.38 91 PHE A C 1
ATOM 724 O O . PHE A 1 91 ? -22.791 1.090 46.671 1.00 39.38 91 PHE A O 1
#

pLDDT: mean 81.65, std 18.17, range [37.69, 97.44]

Foldseek 3Di:
DVVVVVVVVVVVVVCVVCVVVVVLVVLLVCLCCVLVVQLVVCVVVVDDPVVSVVVSVVSNVVSVVVNVVSVVVVVVVVVVVVVDDPDDDDD

Secondary structure (DSSP, 8-state):
-HHHHHHHHHHHHHHHHTHHHHHHHHHHHHHHTHHHHHHHHHHHTT--HHHHHHHHHHHHHHHHHHHHHHHHHHHHHHHHHTT--------

Mean predicted aligned error: 10.28 Å